Protein AF-A0A7K2JV46-F1 (afdb_monomer)

Sequence (95 aa):
MLASDAQVPAMRGWFAANEVLAFLLEIAAFVALGWWGFGAGHEGAARVLLGVGTPAAAIALWVLFAAPRARWRPGLALVLVVKAVVLGGGALAVH

Mean predicted aligned error: 9.73 Å

pLDDT: mean 72.97, std 7.43, range [55.12, 86.88]

Solvent-accessible surface area (backbone atoms only — not comparable to full-atom values): 5031 Å² total; per-residue (Å²): 127,82,70,60,72,67,45,55,60,54,52,52,51,52,51,51,51,52,52,53,52,51,51,53,49,51,53,52,16,40,53,28,27,22,52,28,25,56,61,70,79,53,65,72,70,58,16,51,48,33,21,48,46,47,26,49,52,50,48,52,53,37,51,48,48,62,36,98,78,23,87,47,86,66,58,70,68,57,37,50,51,52,49,49,51,45,45,51,48,14,55,61,39,74,105

Radius of gyration: 17.37 Å; Cα contacts (8 Å, |Δi|>4): 81; chains: 1; bounding box: 39×27×56 Å

Foldseek 3Di:
DVVVVVVVVVVVVVVVVVVVVLVVLLVLLLVLQLVLLCVVPDDDPSSVCRNPVRSVVLVVLCCQAPDPVHPDPDPPVSNVVSSCCSNVNSVVSND

Secondary structure (DSSP, 8-state):
--SHHHHHHHHHHHHHHHHHHHHHHHHHHHHHHHHHHHHSS--HHHHHHHHHHHHHHHHHHHHHHTSTT-SS---HHHHHHHHHHHHHHHHHHT-

Structure (mmCIF, N/CA/C/O backbone):
data_AF-A0A7K2JV46-F1
#
_entry.id   AF-A0A7K2JV46-F1
#
loop_
_atom_site.group_PDB
_atom_site.id
_atom_site.type_symbol
_atom_site.label_atom_id
_atom_site.label_alt_id
_atom_site.label_comp_id
_atom_site.label_asym_id
_atom_site.label_entity_id
_atom_site.label_seq_id
_atom_site.pdbx_PDB_ins_code
_atom_site.Cartn_x
_atom_site.Cartn_y
_atom_site.Cartn_z
_atom_site.occupancy
_atom_site.B_iso_or_equiv
_atom_site.auth_seq_id
_atom_site.auth_comp_id
_atom_site.auth_asym_id
_atom_site.auth_atom_id
_atom_site.pdbx_PDB_model_num
ATOM 1 N N . MET A 1 1 ? -22.235 10.388 34.018 1.00 55.12 1 MET A N 1
ATOM 2 C CA . MET A 1 1 ? -22.599 9.172 33.258 1.00 55.12 1 MET A CA 1
ATOM 3 C C . MET A 1 1 ? -23.209 9.462 31.876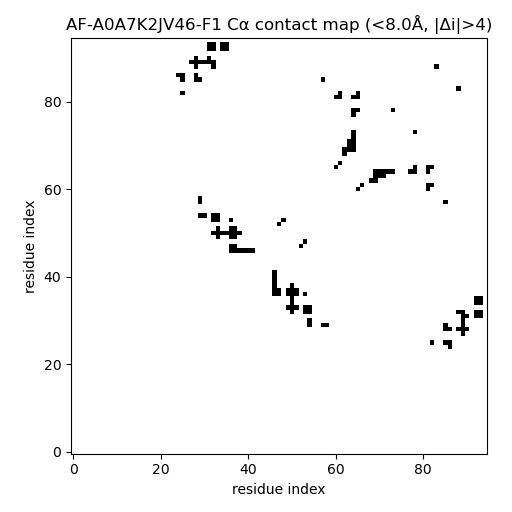 1.00 55.12 1 MET A C 1
ATOM 5 O O . MET A 1 1 ? -23.089 8.604 31.026 1.00 55.12 1 MET A O 1
ATOM 9 N N . LEU A 1 2 ? -23.763 10.655 31.589 1.00 58.81 2 LEU A N 1
ATOM 10 C CA . LEU A 1 2 ? -24.393 10.990 30.288 1.00 58.81 2 LEU A CA 1
ATOM 11 C C . LEU A 1 2 ? -23.442 11.505 29.180 1.00 58.81 2 LEU A C 1
ATOM 13 O O . LEU A 1 2 ? -23.865 11.689 28.045 1.00 58.81 2 LEU A O 1
ATOM 17 N N . ALA A 1 3 ? -22.161 11.746 29.481 1.00 60.94 3 ALA A N 1
ATOM 18 C CA . ALA A 1 3 ? -21.183 12.222 28.492 1.00 60.94 3 ALA A CA 1
ATOM 19 C C . ALA A 1 3 ? -20.509 11.083 27.702 1.00 60.94 3 ALA A C 1
ATOM 21 O O . ALA A 1 3 ? -19.981 11.314 26.620 1.00 60.94 3 ALA A O 1
ATOM 22 N N . SER A 1 4 ? -20.527 9.852 28.220 1.00 60.84 4 SER A N 1
ATOM 23 C CA . SER A 1 4 ? -19.828 8.709 27.621 1.00 60.84 4 SER A CA 1
ATOM 24 C C . SER A 1 4 ? -20.526 8.203 26.355 1.00 60.84 4 SER A C 1
ATOM 26 O O . SER A 1 4 ? -19.862 7.941 25.356 1.00 60.84 4 SER A O 1
ATOM 28 N N . ASP A 1 5 ? -21.860 8.148 26.353 1.00 61.41 5 ASP A N 1
ATOM 29 C CA . ASP A 1 5 ? -22.638 7.497 25.288 1.00 61.41 5 ASP A CA 1
ATOM 30 C C . ASP A 1 5 ? -22.679 8.290 23.977 1.00 61.41 5 ASP A C 1
ATOM 32 O O . ASP A 1 5 ? -22.758 7.699 22.903 1.00 61.41 5 ASP A O 1
ATOM 36 N N . ALA A 1 6 ? -22.557 9.619 24.038 1.00 64.06 6 ALA A N 1
ATOM 37 C CA . ALA A 1 6 ? -22.460 10.474 22.851 1.00 64.06 6 ALA A CA 1
ATOM 38 C C . ALA A 1 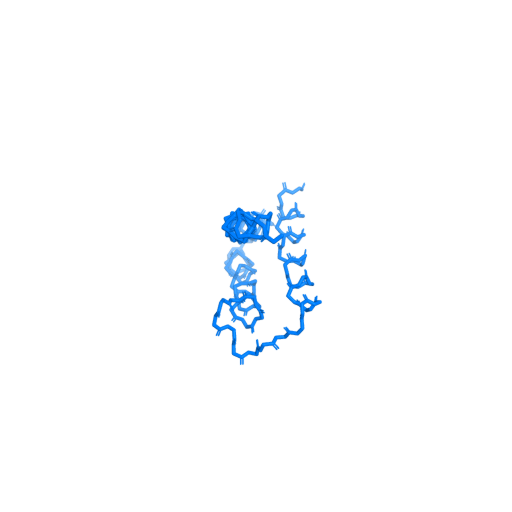6 ? -21.048 10.478 22.233 1.00 64.06 6 ALA A C 1
ATOM 40 O O . ALA A 1 6 ? -20.885 10.760 21.045 1.00 64.06 6 ALA A O 1
ATOM 41 N N . GLN A 1 7 ? -20.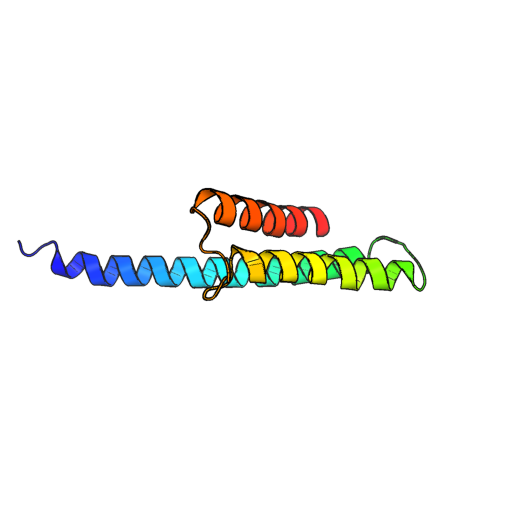020 10.140 23.017 1.00 60.97 7 GLN A N 1
ATOM 42 C CA . GLN A 1 7 ? -18.631 10.116 22.555 1.00 60.97 7 GLN A CA 1
ATOM 43 C C . GLN A 1 7 ? -18.307 8.843 21.762 1.00 60.97 7 GLN A C 1
ATOM 45 O O . GLN A 1 7 ? -17.556 8.912 20.792 1.00 60.97 7 GLN A O 1
ATOM 50 N N . VAL A 1 8 ? -18.905 7.690 22.094 1.00 63.94 8 VAL A N 1
ATOM 51 C CA . VAL A 1 8 ? -18.626 6.417 21.396 1.00 63.94 8 VAL A CA 1
ATOM 52 C C . VAL A 1 8 ? -19.036 6.437 19.905 1.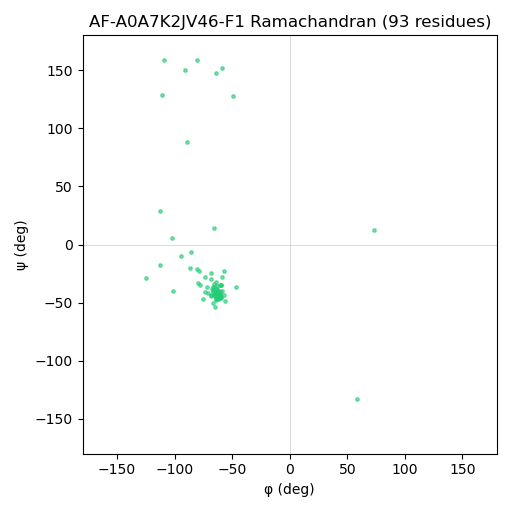00 63.94 8 VAL A C 1
ATOM 54 O O . VAL A 1 8 ? -18.259 5.962 19.076 1.00 63.94 8 VAL A O 1
ATOM 57 N N . PRO A 1 9 ? -20.204 6.974 19.490 1.00 71.69 9 PRO A N 1
ATOM 58 C CA . PRO A 1 9 ? -20.569 7.108 18.076 1.00 71.69 9 PRO A CA 1
ATOM 59 C C . PRO A 1 9 ? -19.643 8.053 17.305 1.00 71.69 9 PRO A C 1
ATOM 61 O O . PRO A 1 9 ? -19.178 7.693 16.226 1.00 71.69 9 PRO A O 1
ATOM 64 N N . ALA A 1 10 ? -19.328 9.220 17.876 1.00 76.12 10 ALA A N 1
ATOM 65 C CA . ALA A 1 10 ? -18.439 10.201 17.253 1.00 76.12 10 ALA A CA 1
ATOM 66 C C . ALA A 1 10 ? -17.019 9.641 17.058 1.00 76.12 10 ALA A C 1
ATOM 68 O O . ALA A 1 10 ? -16.429 9.784 15.988 1.00 76.12 10 ALA A O 1
ATOM 69 N N . MET A 1 11 ? -16.502 8.919 18.056 1.00 73.62 11 MET A N 1
ATOM 70 C CA . MET A 1 11 ? -15.182 8.285 18.013 1.00 73.62 11 MET A CA 1
ATOM 71 C C . MET A 1 11 ? -15.117 7.148 16.983 1.00 73.62 11 MET A C 1
ATOM 73 O O . MET A 1 11 ? -14.130 7.026 16.260 1.00 73.62 11 MET A O 1
ATOM 77 N N . ARG A 1 12 ? -16.197 6.361 16.850 1.00 79.94 12 ARG A N 1
ATOM 78 C CA . ARG A 1 12 ? -16.334 5.349 15.788 1.00 79.94 12 ARG A CA 1
ATOM 79 C C . ARG A 1 12 ? -16.371 5.978 14.392 1.00 79.94 12 ARG A C 1
ATOM 81 O O . ARG A 1 12 ? -15.725 5.457 13.488 1.00 79.94 12 ARG A O 1
ATOM 88 N N . GLY A 1 13 ? -17.080 7.097 14.223 1.00 83.00 13 GLY A N 1
ATOM 89 C CA . GLY A 1 13 ? -17.139 7.833 12.956 1.00 83.00 13 GLY A CA 1
ATOM 90 C C . GLY A 1 13 ? -15.785 8.415 12.542 1.00 83.00 13 GLY A C 1
ATOM 91 O O . GLY A 1 13 ? -15.370 8.249 11.397 1.00 83.00 13 GLY A O 1
ATOM 92 N N . TRP A 1 14 ? -15.061 9.020 13.488 1.00 79.62 14 TRP A N 1
ATOM 93 C CA . TRP A 1 14 ? -13.707 9.532 13.263 1.00 79.62 14 TRP A CA 1
ATOM 94 C C . TRP A 1 14 ? -12.724 8.426 12.865 1.00 79.62 14 TRP A C 1
ATOM 96 O O . TRP A 1 14 ? -11.982 8.568 11.895 1.00 79.62 14 TRP A O 1
ATOM 106 N N . PHE A 1 15 ? -12.759 7.295 13.575 1.00 82.69 15 PHE A N 1
ATOM 107 C CA . PHE A 1 15 ? -11.918 6.143 13.257 1.00 82.69 15 PHE A CA 1
ATOM 108 C C . PHE A 1 15 ? -12.199 5.600 11.848 1.00 82.69 15 PHE A C 1
ATOM 110 O O . PHE A 1 15 ? -11.268 5.369 11.081 1.00 82.69 15 PHE A O 1
ATOM 117 N N . ALA A 1 16 ? -13.475 5.464 11.472 1.00 83.88 16 ALA A N 1
ATOM 118 C CA . ALA A 1 16 ? -13.858 5.016 10.135 1.00 83.88 16 ALA A CA 1
ATOM 119 C C . ALA A 1 16 ? -13.390 5.988 9.038 1.00 83.88 16 ALA A C 1
ATOM 121 O O . ALA A 1 16 ? -12.863 5.549 8.019 1.00 83.88 16 ALA A O 1
ATOM 122 N N . ALA A 1 17 ? -13.529 7.299 9.254 1.00 84.06 17 ALA A N 1
ATOM 123 C CA . ALA A 1 17 ? -13.043 8.307 8.314 1.00 84.06 17 ALA A CA 1
ATOM 124 C C . ALA A 1 17 ? -11.516 8.240 8.136 1.00 84.06 17 ALA A C 1
ATOM 126 O O . ALA A 1 17 ? -11.028 8.320 7.009 1.00 84.06 17 ALA A O 1
ATOM 127 N N . ASN A 1 18 ? -10.769 8.036 9.226 1.00 86.88 18 ASN A N 1
ATOM 128 C CA . ASN A 1 18 ? -9.318 7.864 9.174 1.00 86.88 18 ASN A CA 1
ATOM 129 C C . ASN A 1 18 ? -8.910 6.605 8.395 1.00 86.88 18 ASN A C 1
ATOM 131 O O . ASN A 1 18 ? -7.990 6.668 7.586 1.00 86.88 18 ASN A O 1
ATOM 135 N N . GLU A 1 19 ? -9.600 5.481 8.596 1.00 83.62 19 GLU A N 1
ATOM 136 C CA . GLU A 1 19 ? -9.341 4.251 7.834 1.00 83.62 19 GLU A CA 1
ATOM 137 C C . GLU A 1 19 ? -9.640 4.426 6.341 1.00 83.62 19 GLU A C 1
ATOM 139 O O . GLU A 1 19 ? -8.839 4.020 5.502 1.00 83.62 19 GLU A O 1
ATOM 144 N N . VAL A 1 20 ? -10.745 5.093 5.989 1.00 84.12 20 VAL A N 1
ATOM 145 C CA . VAL A 1 20 ? -11.071 5.403 4.587 1.00 84.12 20 VAL A CA 1
ATOM 146 C C . VAL A 1 20 ? -10.002 6.300 3.965 1.00 84.12 20 VAL A C 1
ATOM 148 O O . VAL A 1 20 ? -9.535 6.022 2.862 1.00 84.12 20 VAL A O 1
ATOM 151 N N . LEU A 1 21 ? -9.579 7.354 4.667 1.00 81.00 21 LEU A N 1
ATOM 152 C CA . LEU A 1 21 ? -8.518 8.238 4.191 1.00 81.00 21 LEU A CA 1
ATOM 153 C C . LEU A 1 21 ? -7.200 7.477 4.010 1.00 81.00 21 LEU A C 1
ATOM 155 O O . LEU A 1 21 ? -6.555 7.601 2.970 1.00 81.00 21 LEU A O 1
ATOM 159 N N . ALA A 1 22 ? -6.822 6.661 4.994 1.00 81.44 22 ALA A N 1
ATOM 160 C CA . ALA A 1 22 ? -5.623 5.839 4.926 1.00 81.44 22 ALA A CA 1
ATOM 161 C C . ALA A 1 22 ? -5.677 4.858 3.745 1.00 81.44 22 ALA A C 1
ATOM 163 O O . ALA A 1 22 ? -4.678 4.692 3.054 1.00 81.44 22 ALA A O 1
ATOM 164 N N . PHE A 1 23 ? -6.839 4.265 3.469 1.00 79.44 23 PHE A N 1
ATOM 165 C CA . PHE A 1 23 ? -7.046 3.372 2.331 1.00 79.44 23 PHE A CA 1
ATOM 166 C C . PHE A 1 23 ? -6.898 4.087 0.979 1.00 79.44 23 PHE A C 1
ATOM 168 O O . PHE A 1 23 ? -6.249 3.576 0.066 1.00 79.44 23 PHE A O 1
ATOM 175 N N . LEU A 1 24 ? -7.450 5.296 0.841 1.00 81.75 24 LEU A N 1
ATOM 176 C CA . LEU A 1 24 ? -7.288 6.097 -0.379 1.00 81.75 24 LEU A CA 1
ATOM 177 C C . LEU A 1 24 ? -5.821 6.476 -0.616 1.00 81.75 24 LEU A C 1
ATOM 179 O O . LEU A 1 24 ? -5.335 6.398 -1.745 1.00 81.75 24 LEU A O 1
ATOM 183 N N . LEU A 1 25 ? -5.112 6.841 0.452 1.00 75.50 25 LEU A N 1
ATOM 184 C CA . LEU A 1 25 ? -3.682 7.139 0.414 1.00 75.50 25 LEU A CA 1
ATOM 185 C C . LEU A 1 25 ? -2.844 5.912 0.015 1.00 75.50 25 LEU A C 1
ATOM 187 O O . LEU A 1 25 ? -1.877 6.047 -0.732 1.00 75.50 25 LEU A O 1
ATOM 191 N N . GLU A 1 26 ? -3.234 4.710 0.439 1.00 77.56 26 GLU A N 1
ATOM 192 C CA . GLU A 1 26 ? -2.585 3.461 0.019 1.00 77.56 26 GLU A CA 1
ATOM 193 C C . GLU A 1 26 ? -2.772 3.178 -1.475 1.00 77.56 26 GLU A C 1
ATOM 195 O O . GLU A 1 26 ? -1.805 2.843 -2.161 1.00 77.56 26 GLU A O 1
ATOM 200 N N . ILE A 1 27 ? -3.982 3.374 -2.010 1.00 76.06 27 ILE A N 1
ATOM 201 C CA . ILE A 1 27 ? -4.233 3.236 -3.454 1.00 76.06 27 ILE A CA 1
ATOM 202 C C . ILE A 1 27 ? -3.395 4.248 -4.240 1.00 76.06 27 ILE A C 1
ATOM 204 O O . ILE A 1 27 ? -2.753 3.881 -5.227 1.00 76.06 27 ILE A O 1
ATOM 208 N N . ALA A 1 28 ? -3.372 5.508 -3.798 1.00 75.00 28 ALA A N 1
ATOM 209 C CA . ALA A 1 28 ? -2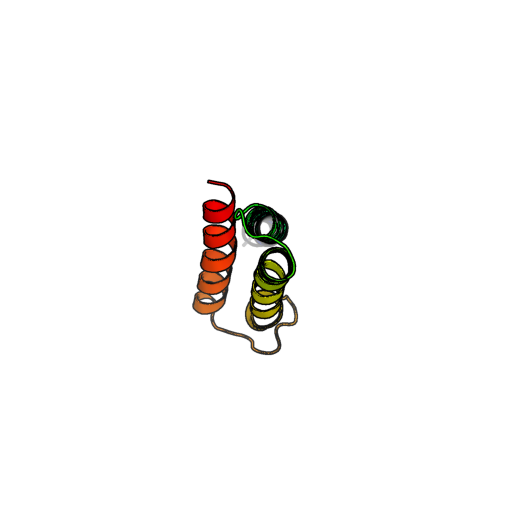.585 6.557 -4.439 1.00 75.00 28 ALA A CA 1
ATOM 210 C C . ALA A 1 28 ? -1.088 6.205 -4.477 1.00 75.00 28 ALA A C 1
ATOM 212 O O . ALA A 1 28 ? -0.439 6.394 -5.506 1.00 75.00 28 ALA A O 1
ATOM 213 N N . ALA A 1 29 ? -0.558 5.620 -3.400 1.00 74.44 29 ALA A N 1
ATOM 214 C CA . ALA A 1 29 ? 0.8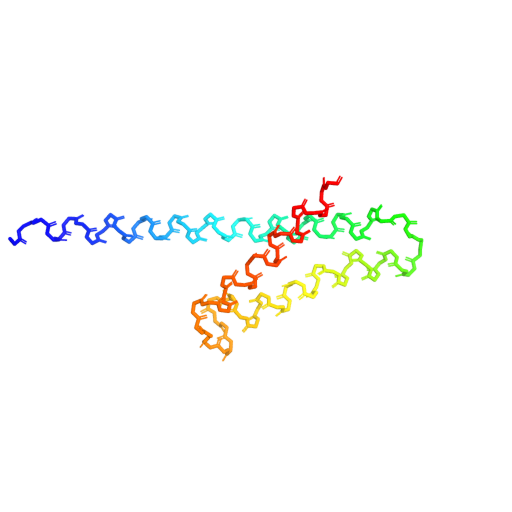25 5.163 -3.343 1.00 74.44 29 ALA A CA 1
ATOM 215 C C . ALA A 1 29 ? 1.128 4.042 -4.355 1.00 74.44 29 ALA A C 1
ATOM 217 O O . ALA A 1 29 ? 2.169 4.077 -5.008 1.00 74.44 29 ALA A O 1
ATOM 218 N N . PHE A 1 30 ? 0.221 3.078 -4.554 1.00 75.31 30 PHE A N 1
ATOM 219 C CA . PHE A 1 30 ? 0.413 2.038 -5.574 1.00 75.31 30 PHE A CA 1
ATOM 220 C C . PHE A 1 30 ? 0.411 2.604 -6.996 1.00 75.31 30 PHE A C 1
ATOM 222 O O . PHE A 1 30 ? 1.233 2.196 -7.819 1.00 75.31 30 PHE A O 1
ATOM 229 N N . VAL A 1 31 ? -0.475 3.564 -7.279 1.00 76.81 31 VAL A N 1
ATOM 230 C CA . VAL A 1 31 ? -0.521 4.251 -8.579 1.00 76.81 31 VAL A CA 1
ATOM 231 C C . VAL A 1 31 ? 0.770 5.035 -8.819 1.00 76.81 31 VAL A C 1
ATOM 233 O O . VAL A 1 31 ? 1.350 4.926 -9.897 1.00 76.81 31 VAL A O 1
ATOM 236 N N . ALA A 1 32 ? 1.258 5.758 -7.808 1.00 75.75 32 ALA A N 1
ATOM 237 C CA . ALA A 1 32 ? 2.520 6.493 -7.859 1.00 75.75 32 ALA A CA 1
ATOM 238 C C . ALA A 1 32 ? 3.729 5.578 -8.127 1.00 75.75 32 ALA A C 1
ATOM 240 O O . ALA A 1 32 ? 4.534 5.858 -9.015 1.00 75.75 32 ALA A O 1
ATOM 241 N N . LEU A 1 33 ? 3.825 4.445 -7.422 1.00 74.12 33 LEU A N 1
ATOM 242 C CA . LEU A 1 33 ? 4.898 3.462 -7.618 1.00 74.12 33 LEU A CA 1
ATOM 243 C C . LEU A 1 33 ? 4.871 2.839 -9.020 1.00 74.12 33 LEU A C 1
ATOM 245 O O . LEU A 1 33 ? 5.922 2.661 -9.634 1.00 74.12 33 LEU A O 1
ATOM 249 N N . GLY A 1 34 ? 3.681 2.527 -9.541 1.00 76.00 34 GLY A N 1
ATOM 250 C CA . GLY A 1 34 ? 3.527 2.051 -10.915 1.00 76.00 34 GLY A CA 1
ATOM 251 C C . GLY A 1 34 ? 3.940 3.111 -11.936 1.00 76.00 34 GLY A C 1
ATOM 252 O O . GLY A 1 34 ? 4.713 2.821 -12.849 1.00 76.00 34 GLY A O 1
ATOM 253 N N . TRP A 1 35 ? 3.482 4.353 -11.752 1.00 77.12 35 TRP A N 1
ATOM 254 C CA . TRP A 1 35 ? 3.826 5.484 -12.615 1.00 77.12 35 TRP A CA 1
ATOM 255 C C . TRP A 1 35 ? 5.340 5.700 -12.704 1.00 77.12 35 TRP A C 1
ATOM 257 O O . TRP A 1 35 ? 5.887 5.763 -13.806 1.00 77.12 35 TRP A O 1
ATOM 267 N N . TRP A 1 36 ? 6.032 5.719 -11.562 1.00 82.69 36 TRP A N 1
ATOM 268 C CA . TRP A 1 36 ? 7.490 5.815 -11.522 1.00 82.69 36 TRP A CA 1
ATOM 269 C C . TRP A 1 36 ? 8.176 4.609 -12.156 1.00 82.69 36 TRP A C 1
ATOM 271 O O . TRP A 1 36 ? 9.066 4.781 -12.985 1.00 82.69 36 TRP A O 1
ATOM 281 N N . GLY A 1 37 ? 7.730 3.387 -11.849 1.00 78.38 37 GLY A N 1
ATOM 282 C CA . GLY A 1 37 ? 8.323 2.172 -12.410 1.00 78.38 37 GLY A CA 1
ATOM 283 C C . GLY A 1 37 ? 8.250 2.122 -13.942 1.00 78.38 37 GLY A C 1
ATOM 284 O O . GLY A 1 37 ? 9.190 1.668 -14.593 1.00 78.38 37 GLY A O 1
ATOM 285 N N . PHE A 1 38 ? 7.173 2.649 -14.537 1.00 77.50 38 PHE A N 1
ATOM 286 C CA . PHE A 1 38 ? 7.057 2.808 -15.991 1.00 77.50 38 PHE A CA 1
ATOM 287 C C . PHE A 1 38 ? 7.783 4.046 -16.542 1.00 77.50 38 PHE A C 1
ATOM 289 O O . PHE A 1 38 ? 8.058 4.083 -17.747 1.00 77.50 38 PHE A O 1
ATOM 296 N N . GLY A 1 39 ? 8.063 5.045 -15.703 1.00 76.38 39 GLY A N 1
ATOM 297 C CA . GLY A 1 39 ? 8.716 6.312 -16.046 1.00 76.38 39 GLY A CA 1
ATOM 298 C C . GLY A 1 39 ? 10.233 6.344 -15.827 1.00 76.38 39 GLY A C 1
ATOM 299 O O . GLY A 1 39 ? 10.880 7.268 -16.306 1.00 76.38 39 GLY A O 1
ATOM 300 N N . ALA A 1 40 ? 10.820 5.334 -15.177 1.00 76.94 40 ALA A N 1
ATOM 301 C CA . ALA A 1 40 ? 12.227 5.293 -14.758 1.00 76.94 40 ALA A CA 1
ATOM 302 C C . ALA A 1 40 ? 13.277 5.251 -15.900 1.00 76.94 40 ALA A C 1
ATOM 304 O O . ALA A 1 40 ? 14.436 4.932 -15.654 1.00 76.94 40 ALA A O 1
ATOM 305 N N . GLY A 1 41 ? 12.914 5.530 -17.157 1.00 69.62 41 GLY A N 1
ATOM 306 C CA . GLY A 1 41 ? 13.853 5.609 -18.289 1.00 69.62 41 GLY A CA 1
ATOM 307 C C . GLY A 1 41 ? 14.401 4.266 -18.787 1.00 69.62 41 GLY A C 1
ATOM 308 O O . GLY A 1 41 ? 15.365 4.239 -19.543 1.00 69.62 41 GLY A O 1
ATOM 309 N N . HIS A 1 42 ? 13.810 3.149 -18.360 1.00 73.81 42 HIS A N 1
ATOM 310 C CA . HIS A 1 42 ? 14.199 1.805 -18.793 1.00 73.81 42 HIS A CA 1
ATOM 311 C C . HIS A 1 42 ? 13.384 1.381 -20.026 1.00 73.81 42 HIS A C 1
ATOM 313 O O . HIS A 1 42 ? 12.224 1.774 -20.170 1.00 73.81 42 HIS A O 1
ATOM 319 N N . GLU A 1 43 ? 13.954 0.536 -20.889 1.00 78.56 43 GLU A N 1
ATOM 320 C CA . GLU A 1 43 ? 13.280 0.013 -22.087 1.00 78.56 43 GLU A CA 1
ATOM 321 C C . GLU A 1 43 ? 12.934 -1.483 -21.977 1.00 78.56 43 GLU A C 1
ATOM 323 O O . GLU A 1 43 ? 13.494 -2.230 -21.169 1.00 78.56 43 GLU A O 1
ATOM 328 N N . GLY A 1 44 ? 11.972 -1.928 -22.792 1.00 80.62 44 GLY A N 1
ATOM 329 C CA . GLY A 1 44 ? 11.612 -3.341 -22.933 1.00 80.62 44 GLY A CA 1
ATOM 330 C C . GLY A 1 44 ? 11.174 -4.021 -21.629 1.00 80.62 44 GLY A C 1
ATOM 331 O O . GLY A 1 44 ? 10.346 -3.503 -20.877 1.00 80.62 44 GLY A O 1
ATOM 332 N N . ALA A 1 45 ? 11.718 -5.213 -21.365 1.00 80.19 45 ALA A N 1
ATOM 333 C CA . ALA A 1 45 ? 11.324 -6.053 -20.231 1.00 80.19 45 ALA A CA 1
ATOM 334 C C . ALA A 1 45 ? 11.618 -5.415 -18.862 1.00 80.19 45 ALA A C 1
ATOM 336 O O . ALA A 1 45 ? 10.847 -5.610 -17.924 1.00 80.19 45 ALA A O 1
ATOM 337 N N . ALA A 1 46 ? 12.686 -4.618 -18.746 1.00 74.75 46 ALA A N 1
ATOM 338 C CA . ALA A 1 46 ? 13.050 -3.949 -17.496 1.00 74.75 46 ALA A CA 1
ATOM 339 C C . ALA A 1 46 ? 12.005 -2.901 -17.079 1.00 74.75 46 ALA A C 1
ATOM 341 O O . ALA A 1 46 ? 11.662 -2.798 -15.903 1.00 74.75 46 ALA A O 1
ATOM 342 N N . ARG A 1 47 ? 11.424 -2.189 -18.054 1.00 77.69 47 ARG A N 1
ATOM 343 C CA . ARG A 1 47 ? 10.331 -1.234 -17.830 1.00 77.69 47 ARG A CA 1
ATOM 344 C C . ARG A 1 47 ? 9.075 -1.909 -17.294 1.00 77.69 47 ARG A C 1
ATOM 346 O O . ARG A 1 47 ? 8.422 -1.383 -16.403 1.00 77.69 47 ARG A O 1
ATOM 353 N N . VAL A 1 48 ? 8.736 -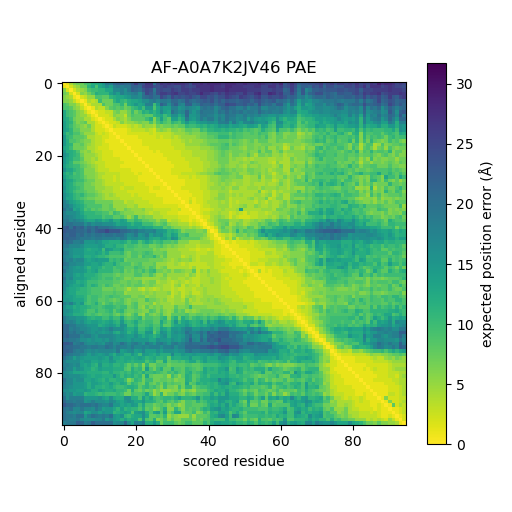3.078 -17.836 1.00 78.06 48 VAL A N 1
ATOM 354 C CA . VAL A 1 48 ? 7.569 -3.853 -17.391 1.00 78.06 48 VAL A CA 1
ATOM 355 C C . VAL A 1 48 ? 7.822 -4.448 -16.006 1.00 78.06 48 VAL A C 1
ATOM 357 O O . VAL A 1 48 ? 6.950 -4.377 -15.145 1.00 78.06 48 VAL A O 1
ATOM 360 N N . LEU A 1 49 ? 9.025 -4.973 -15.762 1.00 78.88 49 LEU A N 1
ATOM 361 C CA . LEU A 1 49 ? 9.425 -5.498 -14.457 1.00 78.88 49 LEU A CA 1
ATOM 362 C C . LEU A 1 49 ? 9.383 -4.430 -13.363 1.00 78.88 49 LEU A C 1
ATOM 364 O O . LEU A 1 49 ? 8.878 -4.710 -12.285 1.00 78.88 49 LEU A O 1
ATOM 368 N N . LEU A 1 50 ? 9.848 -3.209 -13.628 1.00 74.69 50 LEU A N 1
ATOM 369 C CA . LEU A 1 50 ? 9.762 -2.111 -12.663 1.00 74.69 50 LEU A CA 1
ATOM 370 C C . LEU A 1 50 ? 8.338 -1.544 -12.573 1.00 74.69 50 LEU A C 1
ATOM 372 O O . LEU A 1 50 ? 7.795 -1.416 -11.480 1.00 74.69 50 LEU A O 1
ATOM 376 N N . GLY A 1 51 ? 7.681 -1.273 -13.698 1.00 78.25 51 GLY A N 1
ATOM 377 C CA . GLY A 1 51 ? 6.323 -0.723 -13.721 1.00 78.25 51 GLY A CA 1
ATOM 378 C C . GLY A 1 51 ? 5.276 -1.615 -13.056 1.00 78.25 51 GLY A C 1
ATOM 379 O O . GLY A 1 51 ? 4.361 -1.109 -12.414 1.00 78.25 51 GLY A O 1
ATOM 380 N N . VAL A 1 52 ? 5.422 -2.939 -13.159 1.00 78.75 52 VAL A N 1
ATOM 381 C CA . VAL A 1 52 ? 4.486 -3.912 -12.570 1.00 78.75 52 VAL A CA 1
ATOM 382 C C . VAL A 1 52 ? 5.028 -4.511 -11.275 1.00 78.75 52 VAL A C 1
ATOM 384 O O . VAL A 1 52 ? 4.278 -4.677 -10.317 1.00 78.75 52 VAL A O 1
ATOM 387 N N . GLY A 1 53 ? 6.322 -4.824 -11.210 1.00 77.75 53 GLY A N 1
ATOM 388 C CA . GLY A 1 53 ? 6.927 -5.481 -10.050 1.00 77.75 53 GLY A CA 1
ATOM 389 C C . GLY A 1 53 ? 6.936 -4.601 -8.805 1.00 77.75 53 GLY A C 1
ATOM 390 O O . GLY A 1 53 ? 6.674 -5.102 -7.714 1.00 77.75 53 GLY A O 1
ATOM 391 N N . THR A 1 54 ? 7.146 -3.291 -8.955 1.00 76.25 54 THR A N 1
ATOM 392 C CA . THR A 1 54 ? 7.138 -2.349 -7.824 1.00 76.25 54 THR A CA 1
ATOM 393 C C . THR A 1 54 ? 5.756 -2.244 -7.162 1.00 76.25 54 THR A C 1
ATOM 395 O O . THR A 1 54 ? 5.662 -2.503 -5.957 1.00 76.25 54 THR A O 1
ATOM 398 N N . PRO A 1 55 ? 4.655 -1.963 -7.895 1.00 76.62 55 PRO A N 1
ATOM 399 C CA . PRO A 1 55 ? 3.323 -1.988 -7.295 1.00 76.62 55 PRO A CA 1
ATOM 400 C C . PRO A 1 55 ? 2.902 -3.395 -6.848 1.00 76.62 55 PRO A C 1
ATOM 402 O O . PRO A 1 55 ? 2.264 -3.521 -5.806 1.00 76.62 55 PRO A O 1
ATOM 405 N N . ALA A 1 56 ? 3.294 -4.465 -7.550 1.00 79.25 56 ALA A N 1
ATOM 406 C CA . ALA A 1 56 ? 2.983 -5.833 -7.124 1.00 79.25 56 ALA A CA 1
ATOM 407 C C . ALA A 1 56 ? 3.641 -6.201 -5.781 1.00 79.25 56 ALA A C 1
ATOM 409 O O . ALA A 1 56 ? 2.983 -6.783 -4.918 1.00 79.25 56 ALA A O 1
ATOM 410 N N . ALA A 1 57 ? 4.908 -5.829 -5.567 1.00 76.12 57 ALA A N 1
ATOM 411 C CA . ALA A 1 57 ? 5.596 -6.032 -4.293 1.00 76.12 57 ALA A CA 1
ATOM 412 C C . ALA A 1 57 ? 4.946 -5.220 -3.161 1.00 76.12 57 ALA A C 1
ATOM 414 O O . ALA A 1 57 ? 4.749 -5.736 -2.059 1.00 76.12 57 ALA A O 1
ATOM 415 N N . ALA A 1 58 ? 4.550 -3.976 -3.446 1.00 77.81 58 ALA A N 1
ATOM 416 C CA . ALA A 1 58 ? 3.851 -3.122 -2.492 1.00 77.81 58 ALA A CA 1
ATOM 417 C C . ALA A 1 58 ? 2.477 -3.702 -2.099 1.00 77.81 58 ALA A C 1
ATOM 419 O O . ALA A 1 58 ? 2.152 -3.767 -0.913 1.00 77.81 58 ALA A O 1
ATOM 420 N N . ILE A 1 59 ? 1.711 -4.211 -3.070 1.00 80.12 59 ILE A N 1
ATOM 421 C CA . ILE A 1 59 ? 0.441 -4.911 -2.829 1.00 80.12 59 ILE A CA 1
ATOM 422 C C . ILE A 1 59 ? 0.672 -6.183 -2.007 1.00 80.12 59 ILE A C 1
ATOM 424 O O . ILE A 1 59 ? -0.085 -6.448 -1.078 1.00 80.12 59 ILE A O 1
ATOM 428 N N . ALA A 1 60 ? 1.717 -6.962 -2.298 1.00 77.81 60 ALA A N 1
ATOM 429 C CA . ALA A 1 60 ? 2.017 -8.182 -1.552 1.00 77.81 60 ALA A CA 1
ATOM 430 C C . ALA A 1 60 ? 2.323 -7.891 -0.071 1.00 77.81 60 ALA A C 1
ATOM 432 O O . ALA A 1 60 ? 1.768 -8.548 0.813 1.00 77.81 60 ALA A O 1
ATOM 433 N N . LEU A 1 61 ? 3.143 -6.871 0.206 1.00 71.81 61 LEU A N 1
ATOM 434 C CA . LEU A 1 61 ? 3.414 -6.398 1.568 1.00 71.81 61 LEU A CA 1
ATOM 435 C C . LEU A 1 61 ? 2.134 -5.911 2.259 1.00 71.81 61 LEU A C 1
ATOM 437 O O . LEU A 1 61 ? 1.886 -6.246 3.419 1.00 71.81 61 LEU A O 1
ATOM 441 N N . TRP A 1 62 ? 1.290 -5.175 1.537 1.00 73.56 62 TRP A N 1
ATOM 442 C CA . TRP A 1 62 ? 0.019 -4.682 2.056 1.00 73.56 62 TRP A CA 1
ATOM 443 C C . TRP A 1 62 ? -0.955 -5.819 2.402 1.00 73.56 62 TRP A C 1
ATOM 445 O O . TRP A 1 62 ? -1.472 -5.862 3.519 1.00 73.56 62 TRP A O 1
ATOM 455 N N . VAL A 1 63 ? -1.151 -6.793 1.506 1.00 76.44 63 VAL A N 1
ATOM 456 C CA . VAL A 1 63 ? -2.024 -7.959 1.742 1.00 76.44 63 VAL A CA 1
ATOM 457 C C . VAL A 1 63 ? -1.552 -8.772 2.949 1.00 76.44 63 VAL A C 1
ATOM 459 O O . VAL A 1 63 ? -2.371 -9.315 3.694 1.00 76.44 63 VAL A O 1
ATOM 462 N N . LEU A 1 64 ? -0.237 -8.853 3.162 1.00 69.56 64 LEU A N 1
ATOM 463 C CA . LEU A 1 64 ? 0.340 -9.676 4.217 1.00 69.56 64 LEU A CA 1
ATOM 464 C C . LEU A 1 64 ? 0.236 -9.042 5.612 1.00 69.56 64 LEU A C 1
ATOM 466 O O . LEU A 1 64 ? 0.050 -9.781 6.580 1.00 69.56 64 LEU A O 1
ATOM 470 N N . PHE A 1 65 ? 0.335 -7.710 5.713 1.00 65.69 65 PHE A N 1
ATOM 471 C CA . PHE A 1 65 ? 0.495 -7.017 7.000 1.00 65.69 65 PHE A CA 1
ATOM 472 C C . PHE A 1 65 ? -0.549 -5.938 7.304 1.00 65.69 65 PHE A C 1
ATOM 474 O O . PHE A 1 65 ? -0.808 -5.689 8.479 1.00 65.69 65 PHE A O 1
ATOM 481 N N . ALA A 1 66 ? -1.127 -5.292 6.289 1.00 65.44 66 ALA A N 1
ATOM 482 C CA . ALA A 1 66 ? -2.008 -4.131 6.453 1.00 65.44 66 ALA A CA 1
ATOM 483 C C . ALA A 1 66 ? -3.470 -4.405 6.056 1.00 65.44 66 ALA A C 1
ATOM 485 O O . ALA A 1 66 ? -4.361 -3.666 6.469 1.00 65.44 66 ALA A O 1
ATOM 486 N N . ALA A 1 67 ? -3.744 -5.468 5.292 1.00 65.94 67 ALA A N 1
ATOM 487 C CA . ALA A 1 67 ? -5.102 -5.786 4.868 1.00 65.94 67 ALA A CA 1
ATOM 488 C C . ALA A 1 67 ? -6.029 -6.131 6.057 1.00 65.94 67 ALA A C 1
ATOM 490 O O . ALA A 1 67 ? -5.605 -6.800 7.002 1.00 65.94 67 ALA A O 1
ATOM 491 N N . PRO A 1 68 ? -7.339 -5.812 5.981 1.00 60.47 68 PRO A N 1
ATOM 492 C CA . PRO A 1 68 ? -8.315 -6.113 7.039 1.00 60.47 68 PRO A CA 1
ATOM 493 C C . PRO A 1 68 ? -8.415 -7.604 7.414 1.00 60.47 68 PRO A C 1
ATOM 495 O O . PRO A 1 68 ? -8.850 -7.948 8.511 1.00 60.47 68 PRO A O 1
ATOM 498 N N . ARG A 1 69 ? -8.020 -8.503 6.496 1.00 58.84 69 ARG A N 1
ATOM 499 C CA . ARG A 1 69 ? -7.898 -9.960 6.708 1.00 58.84 69 ARG A CA 1
ATOM 500 C C . ARG A 1 69 ? -6.445 -10.456 6.658 1.00 58.84 69 ARG A C 1
ATOM 502 O O . ARG A 1 69 ? -6.213 -11.595 6.254 1.00 58.84 69 ARG A O 1
ATOM 509 N N . ALA A 1 70 ? -5.469 -9.620 7.013 1.00 59.44 70 ALA A N 1
ATOM 510 C CA . ALA A 1 70 ? -4.062 -10.006 7.022 1.00 59.44 70 ALA A CA 1
ATOM 511 C C . ALA A 1 70 ? -3.875 -11.339 7.773 1.00 59.44 70 ALA A C 1
ATOM 513 O O . ALA A 1 70 ? -4.361 -11.524 8.892 1.00 59.44 70 ALA A O 1
ATOM 514 N N . ARG A 1 71 ? -3.200 -12.295 7.117 1.00 57.16 71 ARG A N 1
ATOM 515 C CA . ARG A 1 71 ? -2.954 -13.656 7.641 1.00 57.16 71 ARG A CA 1
ATOM 516 C C . ARG A 1 71 ? -2.193 -13.638 8.967 1.00 57.16 71 ARG A C 1
ATOM 518 O O . ARG A 1 71 ? -2.350 -14.543 9.779 1.00 57.16 71 ARG A O 1
ATOM 525 N N . TRP A 1 72 ? -1.389 -12.601 9.166 1.00 57.09 72 TRP A N 1
ATOM 526 C CA . TRP A 1 72 ? -0.665 -12.316 10.390 1.00 57.09 72 TRP A CA 1
ATOM 527 C C . TRP A 1 72 ? -1.304 -11.075 10.988 1.00 57.09 72 TRP A C 1
ATOM 529 O O . TRP A 1 72 ? -1.476 -10.103 10.267 1.00 57.09 72 TRP A O 1
ATOM 539 N N . ARG A 1 73 ? -1.683 -11.110 12.269 1.00 57.44 73 ARG A N 1
ATOM 540 C CA . ARG A 1 73 ? -2.127 -9.930 13.024 1.00 57.44 73 ARG A CA 1
ATOM 541 C C . ARG A 1 73 ? -0.885 -9.296 13.650 1.00 57.44 73 ARG A C 1
ATOM 543 O O . ARG A 1 73 ? -0.512 -9.711 14.748 1.00 57.44 73 ARG A O 1
ATOM 550 N N . PRO A 1 74 ? -0.172 -8.383 12.976 1.00 61.16 74 PRO A N 1
ATOM 551 C CA . PRO A 1 74 ? 1.062 -7.852 13.513 1.00 61.16 74 PRO A CA 1
ATOM 552 C C . PRO A 1 74 ? 0.719 -6.769 14.540 1.00 61.16 74 PRO A C 1
ATOM 554 O O . PRO A 1 74 ? -0.365 -6.184 14.508 1.00 61.16 74 PRO A O 1
ATOM 557 N N . GLY A 1 75 ? 1.643 -6.467 15.451 1.00 69.31 75 GLY A N 1
ATOM 558 C CA . GLY A 1 75 ? 1.494 -5.291 16.307 1.00 69.31 75 GLY A CA 1
ATOM 559 C C . GLY A 1 75 ? 1.380 -4.008 15.472 1.00 69.31 75 GLY A C 1
ATOM 560 O O . GLY A 1 75 ? 1.942 -3.926 14.377 1.00 69.31 75 GLY A O 1
ATOM 561 N N . LEU A 1 76 ? 0.697 -2.993 16.014 1.00 71.25 76 LEU A N 1
ATOM 562 C CA . LEU A 1 76 ? 0.460 -1.689 15.372 1.00 71.25 76 LEU A CA 1
ATOM 563 C C . LEU A 1 76 ? 1.728 -1.089 14.735 1.00 71.25 76 LEU A C 1
ATOM 565 O O . LEU A 1 76 ? 1.668 -0.516 13.653 1.00 71.25 76 LEU A O 1
ATOM 569 N N . ALA A 1 77 ? 2.886 -1.281 15.372 1.00 68.00 77 ALA A N 1
ATOM 570 C CA . ALA A 1 77 ? 4.176 -0.810 14.878 1.00 68.00 77 ALA A CA 1
ATOM 571 C C . ALA A 1 77 ? 4.524 -1.339 13.474 1.00 68.00 77 ALA A C 1
ATOM 573 O O . ALA A 1 77 ? 4.956 -0.565 12.626 1.00 68.00 77 ALA A O 1
ATOM 574 N N . LEU A 1 78 ? 4.302 -2.628 13.193 1.00 70.25 78 LEU A N 1
ATOM 575 C CA . LEU A 1 78 ? 4.645 -3.196 11.886 1.00 70.25 78 LEU A CA 1
ATOM 576 C C . LEU A 1 78 ? 3.692 -2.694 10.793 1.00 70.25 78 LEU A C 1
ATOM 578 O O . LEU A 1 78 ? 4.131 -2.409 9.683 1.00 70.25 78 LEU A O 1
ATOM 582 N N . VAL A 1 79 ? 2.409 -2.518 11.124 1.00 68.81 79 VAL A N 1
ATOM 583 C CA . VAL A 1 79 ? 1.417 -1.929 10.210 1.00 68.81 79 VAL A CA 1
ATOM 584 C C . VAL A 1 79 ? 1.821 -0.504 9.825 1.00 68.81 79 VAL A C 1
ATOM 586 O O . VAL A 1 79 ? 1.787 -0.145 8.649 1.00 68.81 79 VAL A O 1
ATOM 589 N N . LEU A 1 80 ? 2.257 0.296 10.802 1.00 76.25 80 LEU A N 1
ATOM 590 C CA . LEU A 1 80 ? 2.714 1.665 10.565 1.00 76.25 80 LEU A CA 1
ATOM 591 C C . LEU A 1 80 ? 4.000 1.715 9.737 1.00 76.25 80 LEU A C 1
ATOM 593 O O . LEU A 1 80 ? 4.102 2.558 8.852 1.00 76.25 80 LEU A O 1
ATOM 597 N N . VAL A 1 81 ? 4.947 0.801 9.967 1.00 75.38 81 VAL A N 1
ATOM 598 C CA . VAL A 1 81 ? 6.168 0.700 9.151 1.00 75.38 81 VAL A CA 1
ATOM 599 C C . VAL A 1 81 ? 5.827 0.368 7.700 1.00 75.38 81 VAL A C 1
ATOM 601 O O . VAL A 1 81 ? 6.317 1.037 6.796 1.00 75.38 81 VAL A O 1
ATOM 604 N N . VAL A 1 82 ? 4.948 -0.609 7.457 1.00 69.44 82 VAL A N 1
ATOM 605 C CA . VAL A 1 82 ? 4.527 -0.968 6.092 1.00 69.44 82 VAL A CA 1
ATOM 606 C C . VAL A 1 82 ? 3.828 0.207 5.411 1.00 69.44 82 VAL A C 1
ATOM 608 O O . VAL A 1 82 ? 4.175 0.545 4.281 1.00 69.44 82 VAL A O 1
ATOM 611 N N . LYS A 1 83 ? 2.910 0.888 6.108 1.00 71.31 83 LYS A N 1
ATOM 612 C CA . LYS A 1 83 ? 2.265 2.102 5.589 1.00 71.31 83 LYS A CA 1
ATOM 613 C C . LYS A 1 83 ? 3.286 3.196 5.280 1.00 71.31 83 LYS A C 1
ATOM 615 O O . LYS A 1 83 ? 3.219 3.774 4.204 1.00 71.31 83 LYS A O 1
ATOM 620 N N . ALA A 1 84 ? 4.245 3.451 6.170 1.00 77.06 84 ALA A N 1
ATOM 621 C CA . ALA A 1 84 ? 5.284 4.459 5.965 1.00 77.06 84 ALA A CA 1
ATOM 622 C C . ALA A 1 84 ? 6.184 4.134 4.765 1.00 77.06 84 ALA A C 1
ATOM 624 O O . ALA A 1 84 ? 6.534 5.034 4.011 1.00 77.06 84 ALA A O 1
ATOM 625 N N . VAL A 1 85 ? 6.516 2.859 4.546 1.00 74.69 85 VAL A N 1
ATOM 626 C CA . VAL A 1 85 ? 7.295 2.419 3.379 1.00 74.69 85 VAL A CA 1
ATOM 627 C C . VAL A 1 85 ? 6.492 2.566 2.088 1.00 74.69 85 VAL A C 1
ATOM 629 O O . VAL A 1 85 ? 7.024 3.067 1.103 1.00 74.69 85 VAL A O 1
ATOM 632 N N . VAL A 1 86 ? 5.214 2.176 2.081 1.00 71.88 86 VAL A N 1
ATOM 633 C CA . VAL A 1 86 ? 4.352 2.283 0.892 1.00 71.88 86 VAL A CA 1
ATOM 634 C C . VAL A 1 86 ? 4.087 3.748 0.541 1.00 71.88 86 VAL A C 1
ATOM 636 O O . VAL A 1 86 ? 4.320 4.154 -0.594 1.00 71.88 86 VAL A O 1
ATOM 639 N N . LEU A 1 87 ? 3.667 4.561 1.514 1.00 73.44 87 LEU A N 1
ATOM 640 C CA . LEU A 1 87 ? 3.399 5.988 1.317 1.00 73.44 87 LEU A CA 1
ATOM 641 C C . LEU A 1 87 ? 4.668 6.792 1.050 1.00 73.44 87 LEU A C 1
ATOM 643 O O . LEU A 1 87 ? 4.680 7.615 0.141 1.00 73.44 87 LEU A O 1
ATOM 647 N N . GLY A 1 88 ? 5.740 6.540 1.802 1.00 72.25 88 GLY A N 1
ATOM 648 C CA . GLY A 1 88 ? 7.039 7.176 1.591 1.00 72.25 88 GLY A CA 1
ATOM 649 C C . GLY A 1 88 ? 7.640 6.809 0.236 1.00 72.25 88 GLY A C 1
ATOM 650 O O . GLY A 1 88 ? 8.103 7.687 -0.483 1.00 72.25 88 GLY A O 1
ATOM 651 N N . GLY A 1 89 ? 7.558 5.537 -0.162 1.00 71.31 89 GLY A N 1
ATOM 652 C CA . GLY A 1 89 ? 7.969 5.079 -1.489 1.00 71.31 89 GLY A CA 1
ATOM 653 C C . GLY A 1 89 ? 7.142 5.710 -2.609 1.00 71.31 89 GLY A C 1
ATOM 654 O O . GLY A 1 89 ? 7.709 6.171 -3.593 1.00 71.31 89 GLY A O 1
ATOM 655 N N . GLY A 1 90 ? 5.818 5.803 -2.442 1.00 67.88 90 GLY A N 1
ATOM 656 C CA . GLY A 1 90 ? 4.932 6.498 -3.379 1.00 67.88 90 GLY A CA 1
ATOM 657 C C . GLY A 1 90 ? 5.228 7.998 -3.493 1.00 67.88 90 GLY A C 1
ATOM 658 O O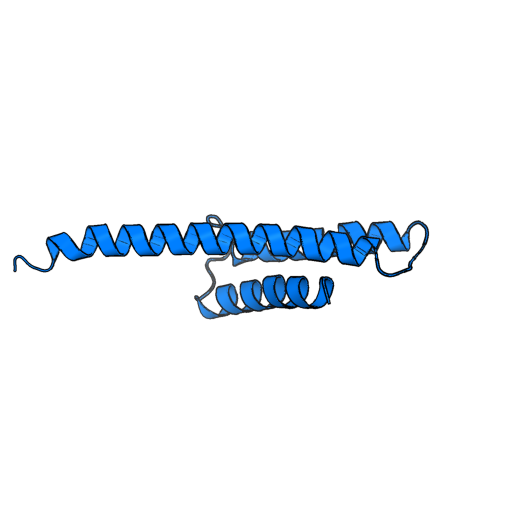 . GLY A 1 90 ? 5.220 8.536 -4.594 1.00 67.88 90 GLY A O 1
ATOM 659 N N . ALA A 1 91 ? 5.543 8.671 -2.384 1.00 67.75 91 ALA A N 1
ATOM 660 C CA . ALA A 1 91 ? 5.914 10.087 -2.385 1.00 67.75 91 ALA A CA 1
ATOM 661 C C . ALA A 1 91 ? 7.256 10.342 -3.092 1.00 67.75 91 ALA A C 1
ATOM 663 O O . ALA A 1 91 ? 7.369 11.292 -3.860 1.00 67.75 91 ALA A O 1
ATOM 664 N N . LEU A 1 92 ? 8.254 9.481 -2.874 1.00 67.06 92 LEU A N 1
ATOM 665 C CA . LEU A 1 92 ? 9.544 9.557 -3.571 1.00 67.06 92 LEU A CA 1
ATOM 666 C C . LEU A 1 92 ? 9.428 9.218 -5.061 1.00 67.06 92 LEU A C 1
ATOM 668 O O . LEU A 1 92 ? 10.197 9.722 -5.864 1.00 67.06 92 LEU A O 1
ATOM 672 N N . ALA A 1 93 ? 8.469 8.373 -5.432 1.00 69.31 93 ALA A N 1
ATOM 673 C CA . ALA A 1 93 ? 8.227 7.979 -6.815 1.00 69.31 93 ALA A CA 1
ATOM 674 C C . ALA A 1 93 ? 7.691 9.128 -7.696 1.00 69.31 93 ALA A C 1
ATOM 676 O O . ALA A 1 93 ? 7.851 9.098 -8.914 1.00 69.31 93 ALA A O 1
ATOM 677 N N . VAL A 1 94 ? 7.050 10.142 -7.114 1.00 68.38 94 VAL A N 1
ATOM 678 C CA . VAL A 1 94 ? 6.471 11.277 -7.865 1.00 68.38 94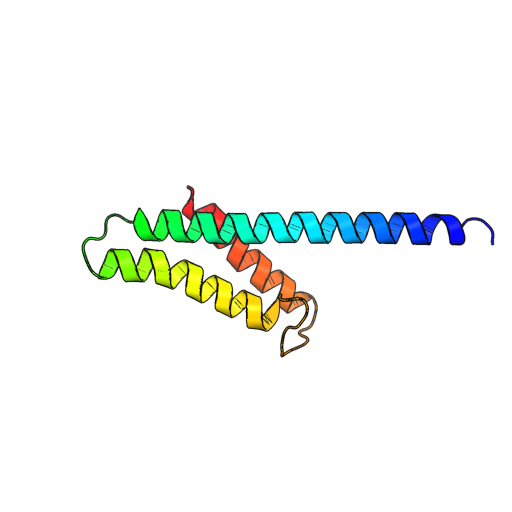 VAL A CA 1
ATOM 679 C C . VAL A 1 94 ? 7.318 12.550 -7.808 1.00 68.38 94 VAL A C 1
ATOM 681 O O . VAL A 1 94 ? 6.876 13.585 -8.307 1.00 68.38 94 VAL A O 1
ATOM 684 N N . HIS A 1 95 ? 8.504 12.478 -7.204 1.00 60.72 95 HIS A N 1
ATOM 685 C CA . HIS A 1 95 ? 9.440 13.588 -7.038 1.00 60.72 95 HIS A CA 1
ATOM 686 C C . HIS A 1 95 ? 10.682 13.410 -7.909 1.00 60.72 95 HIS A C 1
ATOM 688 O O . HIS A 1 95 ? 11.173 14.452 -8.399 1.00 60.72 95 HIS A O 1
#